Protein AF-A0A924P659-F1 (afdb_monomer)

Solvent-accessible surface area (backbone atoms only — not comparable to f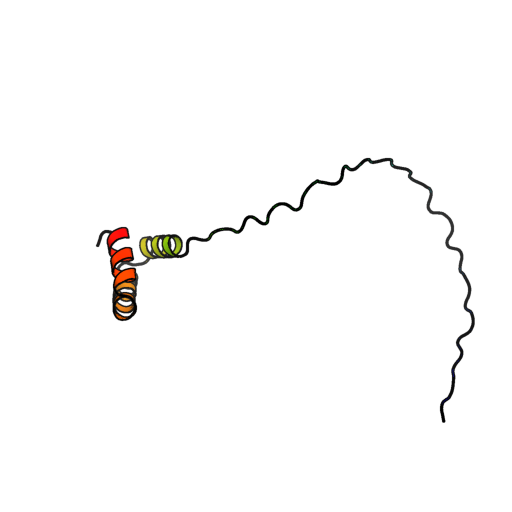ull-atom values): 5729 Å² total; per-residue (Å²): 137,88,82,87,81,85,82,78,88,82,76,92,75,86,78,82,83,81,83,86,79,83,74,88,68,88,70,72,76,84,77,72,84,74,76,78,75,74,78,80,76,58,65,63,61,54,51,48,54,52,49,69,75,41,55,70,70,58,42,50,54,48,42,56,57,39,34,76,77,39,51,64,63,33,49,53,53,32,57,78,70,76,103

Nearest PDB structures (foldseek):
  3hjl-assembly1_A  TM=8.584E-01  e=1.603E-01  Aquifex aeolicus
  1lkv-assembly1_X  TM=8.344E-01  e=3.474E-01  Thermotoga maritima
  8wo5-assembly1_C6  TM=8.382E-01  e=1.039E+00  Salmonella enterica subsp. enterica serovar Typhimurium str. LT2
  8umx-assembly1_B  TM=8.571E-01  e=1.261E+00  Salmonella enterica subsp. enterica serovar Typhimurium
  8umd-assembly1_B  TM=8.669E-01  e=1.856E+00  Salmonella enterica subsp. enterica serovar Typhimurium

Radius of gyration: 34.04 Å; Cα contacts (8 Å, |Δi|>4): 18; chains: 1; bounding box: 41×79×60 Å

Foldseek 3Di:
DDDDDDDDDDDDDDDDD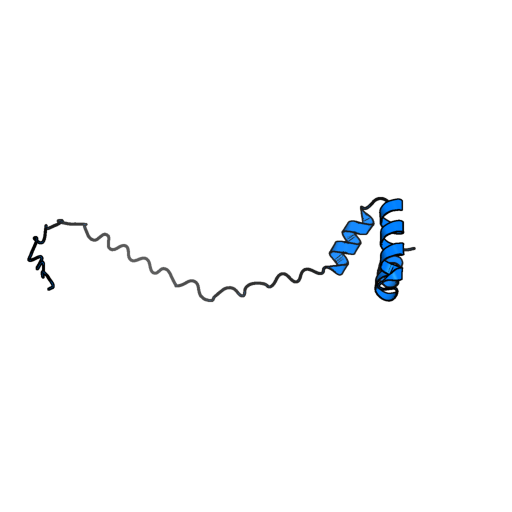DDDPPPPDPPDDPDDDDPPPPPPDPPLVVVLVVLLPDDPVVSVVVLVVCCVVPVPSSVVSCVSNVD

pLDDT: mean 74.33, std 18.47, range [42.03, 96.94]

Structure (mmCIF, N/CA/C/O backbone):
data_AF-A0A924P659-F1
#
_entry.id   AF-A0A924P659-F1
#
loop_
_atom_site.group_PDB
_atom_site.id
_atom_site.type_symbol
_atom_site.label_atom_id
_atom_site.label_alt_id
_atom_site.label_comp_id
_atom_site.label_asym_id
_atom_site.label_entity_id
_atom_site.label_seq_id
_atom_site.pdbx_PDB_ins_code
_atom_site.Cartn_x
_atom_site.Cartn_y
_atom_site.Cartn_z
_atom_site.occupancy
_atom_site.B_iso_or_equiv
_atom_site.auth_seq_id
_atom_site.auth_comp_id
_atom_site.auth_asym_id
_atom_site.auth_atom_id
_atom_site.pdbx_PDB_model_num
ATOM 1 N N . MET A 1 1 ? 2.649 51.824 51.752 1.00 48.00 1 MET A N 1
ATOM 2 C CA . MET A 1 1 ? 1.724 52.955 51.534 1.00 48.00 1 MET A CA 1
ATOM 3 C C . MET A 1 1 ? 1.628 53.228 50.044 1.00 48.00 1 MET A C 1
ATOM 5 O O . MET A 1 1 ? 2.654 53.441 49.411 1.00 48.00 1 MET A O 1
ATOM 9 N N . ASN A 1 2 ? 0.411 53.150 49.510 1.00 42.03 2 ASN A N 1
ATOM 10 C CA . ASN A 1 2 ? 0.071 53.337 48.102 1.00 42.03 2 ASN A CA 1
ATOM 11 C C . ASN A 1 2 ? 0.096 54.824 47.726 1.00 42.03 2 ASN A C 1
ATOM 13 O O . ASN A 1 2 ? -0.412 55.648 48.485 1.00 42.03 2 ASN A O 1
ATOM 17 N N . TYR A 1 3 ? 0.582 55.144 46.527 1.00 46.16 3 TYR A N 1
ATOM 18 C CA . TYR A 1 3 ? 0.308 56.423 45.875 1.00 46.16 3 TYR A CA 1
ATOM 19 C C . TYR A 1 3 ? -0.704 56.197 44.752 1.00 46.16 3 TYR A C 1
ATOM 21 O O . TYR A 1 3 ? -0.439 55.475 43.794 1.00 46.16 3 TYR A O 1
ATOM 29 N N . ASN A 1 4 ? -1.875 56.813 44.899 1.00 51.44 4 ASN A N 1
ATOM 30 C CA . ASN A 1 4 ? -2.859 56.969 43.836 1.00 51.44 4 ASN A CA 1
ATOM 31 C C . ASN A 1 4 ? -2.344 58.004 42.826 1.00 51.44 4 ASN A C 1
ATOM 33 O O . ASN A 1 4 ? -2.091 59.145 43.212 1.00 51.44 4 ASN A O 1
ATOM 37 N N . THR A 1 5 ? -2.297 57.665 41.537 1.00 59.72 5 THR A N 1
ATOM 38 C CA . THR A 1 5 ? -2.256 58.655 40.450 1.00 59.72 5 THR A CA 1
ATOM 39 C C . THR A 1 5 ? -3.536 58.576 39.631 1.00 59.72 5 THR A C 1
ATOM 41 O O . THR A 1 5 ? -3.703 57.803 38.694 1.00 59.72 5 THR A O 1
ATOM 44 N N . ARG A 1 6 ? -4.462 59.433 40.052 1.00 49.75 6 ARG A N 1
ATOM 45 C CA . ARG A 1 6 ? -5.592 59.954 39.293 1.00 49.75 6 ARG A CA 1
ATOM 46 C C . ARG A 1 6 ? -5.089 60.551 37.972 1.00 49.75 6 ARG A C 1
ATOM 48 O O . ARG A 1 6 ? -4.348 61.529 37.997 1.00 49.75 6 ARG A O 1
ATOM 55 N N . THR A 1 7 ? -5.531 60.017 36.839 1.00 61.19 7 THR A N 1
ATOM 56 C CA . THR A 1 7 ? -5.485 60.710 35.547 1.00 61.19 7 THR A CA 1
ATOM 57 C C . THR A 1 7 ? -6.887 61.196 35.202 1.00 61.19 7 THR A C 1
ATOM 59 O O . THR A 1 7 ? -7.777 60.436 34.830 1.00 61.19 7 THR A O 1
ATOM 62 N N . GLU A 1 8 ? -7.087 62.497 35.389 1.00 45.94 8 GLU A N 1
ATOM 63 C CA . GLU A 1 8 ? -8.224 63.238 34.859 1.00 45.94 8 GLU A CA 1
ATOM 64 C C . GLU A 1 8 ? -7.993 63.568 33.374 1.00 45.94 8 GLU A C 1
ATOM 66 O O . GLU A 1 8 ? -6.919 64.011 32.979 1.00 45.94 8 GLU A O 1
ATOM 71 N N . SER A 1 9 ? -9.054 63.382 32.588 1.00 51.41 9 SER A N 1
ATOM 72 C CA . SER A 1 9 ? -9.565 64.364 31.624 1.00 51.41 9 SER A CA 1
ATOM 73 C C . SER A 1 9 ? -8.608 64.885 30.542 1.00 51.41 9 SER A C 1
ATOM 75 O O . SER A 1 9 ? -7.929 65.893 30.704 1.00 51.41 9 SER A O 1
ATOM 77 N N . GLY A 1 10 ? -8.691 64.274 29.356 1.00 50.91 10 GLY A N 1
ATOM 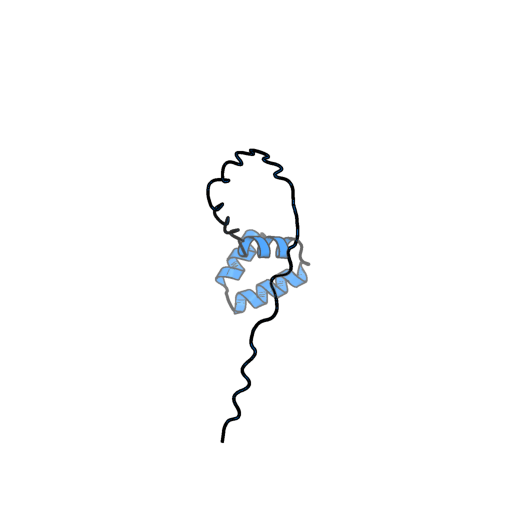78 C CA . GLY A 1 10 ? -7.995 64.718 28.147 1.00 50.91 10 GLY A CA 1
ATOM 79 C C . GLY A 1 10 ? -8.841 64.607 26.878 1.00 50.91 10 GLY A C 1
ATOM 80 O O . GLY A 1 10 ? -8.552 63.799 26.011 1.00 50.91 10 GLY A O 1
ATOM 81 N N . GLN A 1 11 ? -9.881 65.437 26.786 1.00 58.94 11 GLN A N 1
ATOM 82 C CA . GLN A 1 11 ? -10.288 66.139 25.558 1.00 58.94 11 GLN A CA 1
ATOM 83 C C . GLN A 1 11 ? -10.478 65.309 24.272 1.00 58.94 11 GLN A C 1
ATOM 85 O O . GLN A 1 11 ? -9.637 65.272 23.379 1.00 58.94 11 GLN A O 1
ATOM 90 N N . ASN A 1 12 ? -11.690 64.770 24.147 1.00 50.78 12 ASN A N 1
ATOM 91 C CA . ASN A 1 12 ? -12.628 64.980 23.036 1.00 50.78 12 ASN A CA 1
ATOM 92 C C . ASN A 1 12 ? -12.100 65.862 21.870 1.00 50.78 12 ASN A C 1
ATOM 94 O O . ASN A 1 12 ? -12.425 67.049 21.768 1.00 50.78 12 ASN A O 1
ATOM 98 N N . ARG A 1 13 ? -11.285 65.283 20.977 1.00 56.53 13 ARG A N 1
ATOM 99 C CA . ARG A 1 13 ? -10.927 65.887 19.688 1.00 56.53 13 ARG A CA 1
ATOM 100 C C . ARG A 1 13 ? -11.862 65.363 18.608 1.00 56.53 13 ARG A C 1
ATOM 102 O O . ARG A 1 13 ? -11.768 64.227 18.159 1.00 56.53 13 ARG A O 1
ATOM 109 N N . ARG A 1 14 ? -12.766 66.263 18.225 1.00 51.97 14 ARG A N 1
ATOM 110 C CA . ARG A 1 14 ? -13.623 66.239 17.040 1.00 51.97 14 ARG A CA 1
ATOM 111 C C . ARG A 1 14 ? -12.845 65.732 15.824 1.00 51.97 14 ARG A C 1
ATOM 113 O O . ARG A 1 14 ? -11.929 66.415 15.375 1.00 51.97 14 ARG A O 1
ATOM 120 N N . ASN A 1 15 ? -13.258 64.598 15.267 1.00 47.53 15 ASN A N 1
ATOM 121 C CA . ASN A 1 15 ? -12.949 64.263 1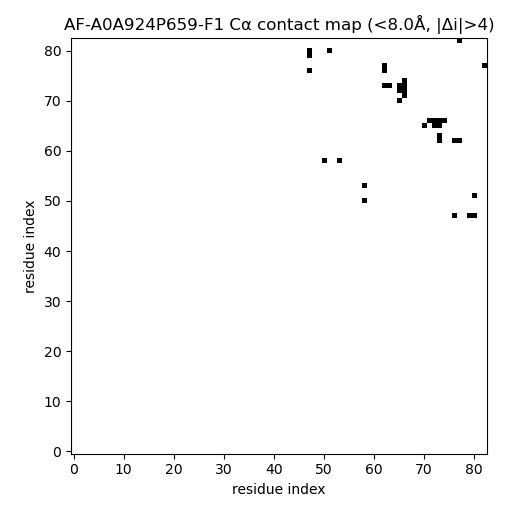3.883 1.00 47.53 15 ASN A CA 1
ATOM 122 C C . ASN A 1 15 ? -14.212 64.547 13.047 1.00 47.53 15 ASN A C 1
ATOM 124 O O . ASN A 1 15 ? -15.243 63.918 13.302 1.00 47.53 15 ASN A O 1
ATOM 128 N N . PRO A 1 16 ? -14.205 65.537 12.140 1.00 56.59 16 PRO A N 1
ATOM 129 C CA . PRO A 1 16 ? -15.374 65.871 11.341 1.00 56.59 16 PRO A CA 1
ATOM 130 C C . PRO A 1 16 ? -15.535 64.923 10.143 1.00 56.59 16 PRO A C 1
ATOM 132 O O . PRO A 1 16 ? -14.576 64.615 9.447 1.00 56.59 16 PRO A O 1
ATOM 135 N N . GLN A 1 17 ? -16.793 64.544 9.907 1.00 52.62 17 GLN A N 1
ATOM 136 C CA . GLN A 1 17 ? -17.391 64.201 8.611 1.00 52.62 17 GLN A CA 1
ATOM 137 C C . GLN A 1 17 ? -16.728 63.084 7.792 1.00 52.62 17 GLN A C 1
ATOM 139 O O . GLN A 1 17 ? -15.868 63.319 6.951 1.00 52.62 17 GLN A O 1
ATOM 144 N N . HIS A 1 18 ? -17.291 61.881 7.914 1.00 56.28 18 HIS A N 1
ATOM 145 C CA . HIS A 1 18 ? -17.393 60.976 6.772 1.00 56.28 18 HIS A CA 1
ATOM 146 C C . HIS A 1 18 ? -18.818 61.082 6.204 1.00 56.28 18 HIS A C 1
ATOM 148 O O . HIS A 1 18 ? -19.775 60.906 6.966 1.00 56.28 18 HIS A O 1
ATOM 154 N N . PRO A 1 19 ? -18.990 61.419 4.914 1.00 57.16 19 PRO A N 1
ATOM 155 C CA . PRO A 1 19 ? -20.299 61.468 4.290 1.00 57.16 19 PRO A CA 1
ATOM 156 C C . PRO A 1 19 ? -20.898 60.064 4.183 1.00 57.16 19 PRO A C 1
ATOM 158 O O . PRO A 1 19 ? -20.233 59.075 3.879 1.00 57.16 19 PRO A O 1
ATOM 161 N N . SER A 1 20 ? -22.192 60.029 4.460 1.00 59.50 20 SER A N 1
ATOM 162 C CA . SER A 1 20 ? -23.128 58.937 4.261 1.00 59.50 20 SER A CA 1
ATOM 163 C C . SER A 1 20 ? -23.184 58.505 2.794 1.00 59.50 20 SER A C 1
ATOM 165 O O . SER A 1 20 ? -23.960 59.060 2.019 1.00 59.50 20 SER A O 1
ATOM 167 N N . ASP A 1 21 ? -22.416 57.479 2.434 1.00 59.19 21 ASP A N 1
ATOM 168 C CA . ASP A 1 21 ? -22.686 56.673 1.244 1.00 59.19 21 ASP A CA 1
ATOM 169 C C . ASP A 1 21 ? -23.601 55.512 1.643 1.00 59.19 21 ASP A C 1
ATOM 171 O O . ASP A 1 21 ? -23.199 54.410 2.021 1.00 59.19 21 ASP A O 1
ATOM 175 N N . GLN A 1 22 ? -24.889 55.834 1.638 1.00 58.31 22 GLN A N 1
ATOM 176 C CA . GLN A 1 22 ? -25.996 54.915 1.815 1.00 58.31 22 GLN A CA 1
ATOM 177 C C . GLN A 1 22 ? -26.110 54.036 0.558 1.00 58.31 22 GLN A C 1
ATOM 179 O O . GLN A 1 22 ? -27.008 54.209 -0.261 1.00 58.31 22 GLN A O 1
ATOM 184 N N . ARG A 1 23 ? -25.196 53.072 0.387 1.00 52.53 23 ARG A N 1
ATOM 185 C CA . ARG A 1 23 ? -25.390 51.973 -0.566 1.00 52.53 23 ARG A CA 1
ATOM 186 C C . ARG A 1 23 ? -26.162 50.854 0.109 1.00 52.53 23 ARG A C 1
ATOM 188 O O . ARG A 1 23 ? -25.614 49.960 0.745 1.00 52.53 23 ARG A O 1
ATOM 195 N N . ASN A 1 24 ? -27.472 50.959 -0.062 1.00 58.62 24 ASN A N 1
ATOM 196 C CA . ASN A 1 24 ? -28.437 49.886 0.081 1.00 58.62 24 ASN A CA 1
ATOM 197 C C . ASN A 1 24 ? -27.996 48.689 -0.781 1.00 58.62 24 ASN A C 1
ATOM 199 O O . ASN A 1 24 ? -28.201 48.662 -1.993 1.00 58.62 24 ASN A O 1
ATOM 203 N N . GLY A 1 25 ? -27.323 47.734 -0.150 1.00 52.28 25 GLY A N 1
ATOM 204 C CA . GLY A 1 25 ? -26.989 46.440 -0.712 1.00 52.28 25 GLY A CA 1
ATOM 205 C C . GLY A 1 25 ? -27.570 45.389 0.209 1.00 52.28 25 GLY A C 1
ATOM 206 O O . GLY A 1 25 ? -26.940 45.002 1.187 1.00 52.28 25 GLY A O 1
ATOM 207 N N . ASN A 1 26 ? -28.786 44.959 -0.101 1.00 57.38 26 ASN A N 1
ATOM 208 C CA . ASN A 1 26 ? -29.396 43.748 0.421 1.00 57.38 26 ASN A CA 1
ATOM 209 C C . ASN A 1 26 ? -28.524 42.539 0.021 1.00 57.38 26 ASN A C 1
ATOM 211 O O . ASN A 1 26 ? -28.822 41.842 -0.947 1.00 57.38 26 ASN A O 1
ATOM 215 N N . LEU A 1 27 ? -27.400 42.325 0.711 1.00 58.44 27 LEU A N 1
ATOM 216 C CA . LEU A 1 27 ? -26.656 41.075 0.643 1.00 58.44 27 LEU A CA 1
ATOM 217 C C . LEU A 1 27 ? -27.364 40.101 1.572 1.00 58.44 27 LEU A C 1
ATOM 219 O O . LEU A 1 27 ? -27.090 40.030 2.768 1.00 58.44 27 LEU A O 1
ATOM 223 N N . SER A 1 28 ? -28.316 39.391 0.973 1.00 56.25 28 SER A N 1
ATOM 224 C CA . SER A 1 28 ? -28.837 38.119 1.453 1.00 56.25 28 SER A CA 1
ATOM 225 C C . SER A 1 28 ? -27.714 37.348 2.140 1.00 56.25 28 SER A C 1
ATOM 227 O O . SER A 1 28 ? -26.709 37.022 1.506 1.00 56.25 28 SER A O 1
ATOM 229 N N . ALA A 1 29 ? -27.872 37.111 3.441 1.00 64.00 29 ALA A N 1
ATOM 230 C CA . ALA A 1 29 ? -26.987 36.245 4.195 1.00 64.00 29 ALA A CA 1
ATOM 231 C C . ALA A 1 29 ? -26.827 34.930 3.411 1.00 64.00 29 ALA A C 1
ATOM 233 O O . ALA A 1 29 ? -27.850 34.299 3.113 1.00 64.00 29 ALA A O 1
ATOM 234 N N . PRO A 1 30 ? -25.604 34.511 3.029 1.00 60.06 30 PRO A N 1
ATOM 235 C CA . PRO A 1 30 ? -25.428 33.170 2.514 1.00 60.06 30 PRO A CA 1
ATOM 236 C C . PRO A 1 30 ? -25.871 32.220 3.621 1.00 60.06 30 PRO A C 1
ATOM 238 O O . PRO A 1 30 ? -25.350 32.207 4.736 1.00 60.06 30 PRO A O 1
ATOM 241 N N . SER A 1 31 ? -26.955 31.528 3.306 1.00 58.91 31 SER A N 1
ATOM 242 C CA . SER A 1 31 ? -27.574 30.533 4.150 1.00 58.91 31 SER A CA 1
ATOM 243 C C . SER A 1 31 ? -26.606 29.371 4.351 1.00 58.91 31 SER A C 1
ATOM 245 O O . SER A 1 31 ? -25.948 28.948 3.407 1.00 58.91 31 SER A O 1
ATOM 247 N N . ALA A 1 32 ? -26.638 28.849 5.574 1.00 63.38 32 ALA A N 1
ATOM 248 C CA . ALA A 1 32 ? -26.088 27.583 6.039 1.00 63.38 32 ALA A CA 1
ATOM 249 C C . ALA A 1 32 ? -24.551 27.483 6.174 1.00 63.38 32 ALA A C 1
ATOM 251 O O . ALA A 1 32 ? -23.814 27.785 5.236 1.00 63.38 32 ALA A O 1
ATOM 252 N N . PRO A 1 33 ? -24.045 27.001 7.329 1.00 60.03 33 PRO A N 1
ATOM 253 C CA . PRO A 1 33 ? -22.697 26.462 7.389 1.00 60.03 33 PRO A CA 1
ATOM 254 C C . PRO A 1 33 ? -22.655 25.265 6.437 1.00 60.03 33 PRO A C 1
ATOM 256 O O . PRO A 1 33 ? -23.344 24.271 6.662 1.00 60.03 33 PRO A O 1
ATOM 259 N N . SER A 1 34 ? -21.904 25.395 5.344 1.00 55.59 34 SER A N 1
ATOM 260 C CA . SER A 1 34 ? -21.557 24.269 4.485 1.00 55.59 34 SER A CA 1
ATOM 261 C C . SER A 1 34 ? -21.022 23.159 5.375 1.00 55.59 34 SER A C 1
ATOM 263 O O . SER A 1 34 ? -20.019 23.358 6.060 1.00 55.59 34 SER A O 1
ATOM 265 N N . GLU A 1 35 ? -21.725 22.028 5.396 1.00 61.97 35 GLU A N 1
ATOM 266 C CA . GLU A 1 35 ? -21.264 20.796 6.018 1.00 61.97 35 GLU A CA 1
ATOM 267 C C . GLU A 1 35 ? -19.809 20.582 5.603 1.00 61.97 35 GLU A C 1
ATOM 269 O O . GLU A 1 35 ? -19.500 20.467 4.414 1.00 61.97 35 GLU A O 1
ATOM 274 N N . GLU A 1 36 ? -18.904 20.606 6.581 1.00 57.03 36 GLU A N 1
ATOM 275 C CA . GLU A 1 36 ? -17.517 20.216 6.396 1.00 57.03 36 GLU A CA 1
ATOM 276 C C . GLU A 1 36 ? -17.537 18.780 5.878 1.00 57.03 36 GLU A C 1
ATOM 278 O O . GLU A 1 36 ? -17.712 17.824 6.638 1.00 57.03 36 GLU A O 1
ATOM 283 N N . ALA A 1 37 ? -17.445 18.635 4.554 1.00 60.78 37 ALA A N 1
ATOM 284 C CA . ALA A 1 37 ? -17.363 17.356 3.885 1.00 60.78 37 ALA A CA 1
ATOM 285 C C . ALA A 1 37 ? -16.137 16.648 4.453 1.00 60.78 37 ALA A C 1
ATOM 287 O O . ALA A 1 37 ? -15.000 16.935 4.081 1.00 60.78 37 ALA A O 1
ATOM 288 N N . THR A 1 38 ? -16.372 15.766 5.422 1.00 62.03 38 THR A N 1
ATOM 289 C CA . THR A 1 38 ? -15.335 14.938 6.017 1.00 62.03 38 THR A CA 1
ATOM 290 C C . THR A 1 38 ? -14.805 14.083 4.882 1.00 62.03 38 THR A C 1
ATOM 292 O O . THR A 1 38 ? -15.474 13.145 4.444 1.00 62.03 38 THR A O 1
ATOM 295 N N . ILE A 1 39 ? -13.646 14.457 4.343 1.00 65.38 39 ILE A N 1
ATOM 296 C CA . ILE A 1 39 ? -12.980 13.701 3.291 1.00 65.38 39 ILE A CA 1
ATOM 297 C C . ILE A 1 39 ? -12.672 12.338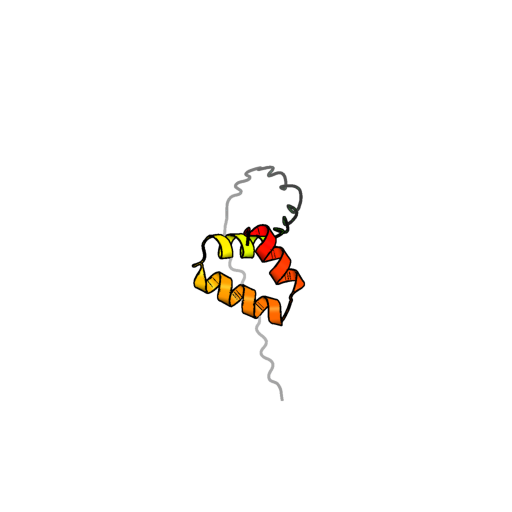 3.907 1.00 65.38 39 ILE A C 1
ATOM 299 O O . ILE A 1 39 ? -11.764 12.204 4.726 1.00 65.38 39 ILE A O 1
ATOM 303 N N . LYS A 1 40 ? -13.483 11.332 3.574 1.00 65.25 40 LYS A N 1
ATOM 304 C CA . LYS A 1 40 ? -13.225 9.946 3.955 1.00 65.25 40 LYS A CA 1
ATOM 305 C C . LYS A 1 40 ? -12.030 9.48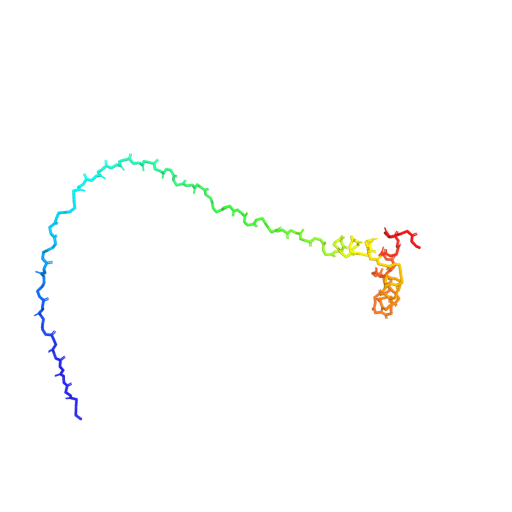9 3.132 1.00 65.25 40 LYS A C 1
ATOM 307 O O . LYS A 1 40 ? -12.182 9.107 1.978 1.00 65.25 40 LYS A O 1
ATOM 312 N N . VAL A 1 41 ? -10.839 9.613 3.708 1.00 71.69 41 VAL A N 1
ATOM 313 C CA . VAL A 1 41 ? -9.626 9.055 3.116 1.00 71.69 41 VAL A CA 1
ATOM 314 C C . VAL A 1 41 ? -9.641 7.560 3.396 1.00 71.69 41 VAL A C 1
ATOM 316 O O . VAL A 1 41 ? -9.551 7.145 4.552 1.00 71.69 41 VAL A O 1
ATOM 319 N N . ASP A 1 42 ? -9.774 6.759 2.343 1.00 84.56 42 ASP A N 1
ATOM 320 C CA . ASP A 1 42 ? -9.573 5.320 2.443 1.00 84.56 42 ASP A CA 1
ATOM 321 C C . ASP A 1 42 ? -8.066 5.033 2.465 1.00 84.56 42 ASP A C 1
ATOM 323 O O . ASP A 1 42 ? -7.373 5.049 1.444 1.00 84.56 42 ASP A O 1
ATOM 327 N N . GLY A 1 43 ? -7.533 4.847 3.673 1.00 85.19 43 GLY A N 1
ATOM 328 C CA . GLY A 1 43 ? -6.110 4.583 3.867 1.00 85.19 43 GLY A CA 1
ATOM 329 C C . GLY A 1 43 ? -5.662 3.244 3.280 1.00 85.19 43 GLY A C 1
ATOM 330 O O . GLY A 1 43 ? -4.479 3.083 2.987 1.00 85.19 43 GLY A O 1
ATOM 331 N N . PHE A 1 44 ? -6.577 2.291 3.088 1.00 89.00 44 PHE A N 1
ATOM 332 C CA . PHE A 1 44 ? -6.244 0.995 2.510 1.00 89.00 44 PHE A CA 1
ATOM 333 C C . PHE A 1 44 ? -6.017 1.120 1.003 1.00 89.00 44 PHE A C 1
ATOM 335 O O . PHE A 1 44 ? -4.962 0.710 0.516 1.00 89.00 44 PHE A O 1
ATOM 342 N N . ASP A 1 45 ? -6.938 1.773 0.292 1.00 88.69 45 ASP A N 1
ATOM 343 C CA . ASP A 1 45 ? -6.792 2.057 -1.140 1.00 88.69 45 ASP A CA 1
ATOM 344 C C . ASP A 1 45 ? -5.536 2.886 -1.431 1.00 88.69 45 ASP A C 1
ATOM 346 O O . ASP A 1 45 ? -4.770 2.579 -2.345 1.00 88.69 45 ASP A O 1
ATOM 350 N N . GLN A 1 46 ? -5.243 3.886 -0.594 1.00 89.62 46 GLN A N 1
ATOM 351 C CA . GLN A 1 46 ? -4.038 4.697 -0.760 1.00 89.62 46 GLN A CA 1
ATOM 352 C C . GLN A 1 46 ? -2.749 3.868 -0.623 1.00 89.62 46 GLN A C 1
ATOM 354 O O . GLN A 1 46 ? -1.791 4.056 -1.380 1.00 89.62 46 GLN A O 1
ATOM 359 N N . VAL A 1 47 ? -2.707 2.934 0.330 1.00 90.38 47 VAL A N 1
ATOM 360 C CA . VAL A 1 47 ? -1.564 2.026 0.494 1.00 90.38 47 VAL A CA 1
ATOM 361 C C . VAL A 1 47 ? -1.477 1.046 -0.675 1.00 90.38 47 VAL A C 1
ATOM 363 O O . VAL A 1 47 ? -0.371 0.772 -1.144 1.00 90.38 47 VAL A O 1
ATOM 366 N N . LEU A 1 48 ? -2.607 0.552 -1.185 1.00 91.12 48 LEU A N 1
ATOM 367 C CA . LEU A 1 48 ? -2.639 -0.293 -2.379 1.00 91.12 48 LEU A CA 1
ATOM 368 C C . LEU A 1 48 ? -2.078 0.427 -3.605 1.00 91.12 48 LEU A C 1
ATOM 370 O O . LEU A 1 48 ? -1.212 -0.125 -4.284 1.00 91.12 48 LEU A O 1
ATOM 374 N N . GLU A 1 49 ? -2.513 1.658 -3.868 1.00 91.44 49 GLU A N 1
ATOM 375 C CA . GLU A 1 49 ? -1.989 2.483 -4.960 1.00 91.44 49 GLU A CA 1
ATOM 376 C C . GLU A 1 49 ? -0.479 2.690 -4.826 1.00 91.44 49 GLU A C 1
ATOM 378 O O . GLU A 1 49 ? 0.276 2.469 -5.777 1.00 91.44 49 GLU A O 1
ATOM 383 N N . MET A 1 50 ? -0.014 3.017 -3.616 1.00 90.88 50 MET A N 1
ATOM 384 C CA . MET A 1 50 ? 1.410 3.177 -3.339 1.00 90.88 50 MET A CA 1
ATOM 385 C C . MET A 1 50 ? 2.189 1.874 -3.583 1.00 90.88 50 MET A C 1
ATOM 387 O O . MET A 1 50 ? 3.285 1.903 -4.143 1.00 90.88 50 MET A O 1
ATOM 391 N N . LEU A 1 51 ? 1.634 0.716 -3.215 1.00 92.12 51 LEU A N 1
ATOM 392 C CA . LEU A 1 51 ? 2.274 -0.584 -3.434 1.00 92.12 51 LEU A CA 1
ATOM 393 C C . LEU A 1 51 ? 2.267 -1.025 -4.900 1.00 92.12 51 LEU A C 1
ATOM 395 O O . LEU A 1 51 ? 3.172 -1.757 -5.307 1.00 92.12 51 LEU A O 1
ATOM 399 N N . ARG A 1 52 ? 1.288 -0.582 -5.698 1.00 91.06 52 ARG A N 1
ATOM 400 C CA . ARG A 1 52 ? 1.238 -0.841 -7.146 1.00 91.06 52 ARG A CA 1
ATOM 401 C C . ARG A 1 52 ? 2.373 -0.138 -7.887 1.00 91.06 52 ARG A C 1
ATOM 403 O O . ARG A 1 52 ? 2.972 -0.752 -8.767 1.00 91.06 52 ARG A O 1
ATOM 410 N N . ILE A 1 53 ? 2.687 1.105 -7.512 1.00 93.38 53 ILE A N 1
ATOM 411 C CA . ILE A 1 53 ? 3.784 1.883 -8.116 1.00 93.38 53 ILE A CA 1
ATOM 412 C C . ILE A 1 53 ? 5.158 1.563 -7.513 1.00 93.38 53 ILE A C 1
ATOM 414 O O . ILE A 1 53 ? 6.183 1.865 -8.122 1.00 93.38 53 ILE A O 1
ATOM 418 N N . ALA A 1 54 ? 5.194 0.974 -6.316 1.00 91.44 54 ALA A N 1
ATOM 419 C CA . ALA A 1 54 ? 6.437 0.650 -5.635 1.00 91.44 5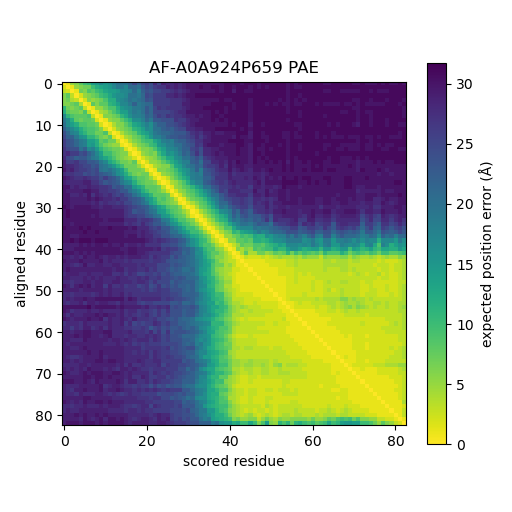4 ALA A CA 1
ATOM 420 C C . ALA A 1 54 ? 7.222 -0.474 -6.328 1.00 91.44 54 ALA A C 1
ATOM 422 O O . ALA A 1 54 ? 6.663 -1.403 -6.928 1.00 91.44 54 ALA A O 1
ATOM 423 N N . ASP A 1 55 ? 8.545 -0.418 -6.150 1.00 93.88 55 ASP A N 1
ATOM 424 C CA . ASP A 1 55 ? 9.472 -1.444 -6.616 1.00 93.88 55 ASP A CA 1
ATOM 425 C C . ASP A 1 55 ? 9.056 -2.851 -6.122 1.00 93.88 55 ASP A C 1
ATOM 427 O O . ASP A 1 55 ? 8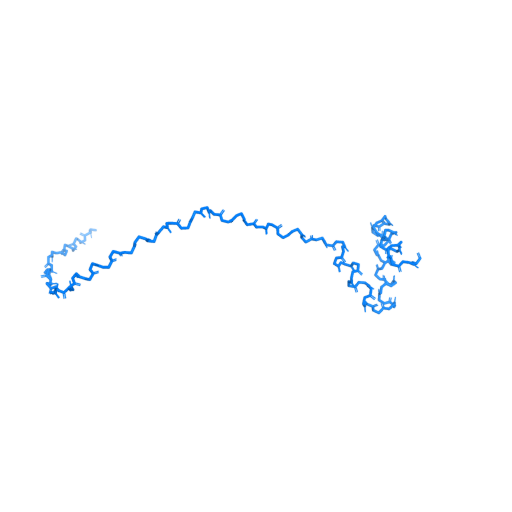.661 -3.008 -4.955 1.00 93.88 55 ASP A O 1
ATOM 431 N N . PRO A 1 56 ? 9.135 -3.890 -6.978 1.00 90.81 56 PRO A N 1
ATOM 432 C CA . PRO A 1 56 ? 8.733 -5.246 -6.614 1.00 90.81 56 PRO A CA 1
ATOM 433 C C . PRO A 1 56 ? 9.455 -5.805 -5.381 1.00 90.81 56 PRO A C 1
ATOM 435 O O . PRO A 1 56 ? 8.813 -6.449 -4.550 1.00 90.81 56 PRO A O 1
ATOM 438 N N . GLN A 1 57 ? 10.756 -5.540 -5.212 1.00 93.00 57 GLN A N 1
ATOM 439 C CA . GLN A 1 57 ? 11.520 -6.038 -4.064 1.00 93.00 57 GLN A CA 1
ATOM 440 C C . GLN A 1 57 ? 11.095 -5.339 -2.774 1.00 93.00 57 GLN A C 1
ATOM 442 O O . GLN A 1 57 ? 10.949 -5.981 -1.729 1.00 93.00 57 GLN A O 1
ATOM 447 N N . PHE A 1 58 ? 10.861 -4.025 -2.841 1.00 92.19 58 PHE A N 1
ATOM 448 C CA . PHE A 1 58 ? 10.390 -3.262 -1.689 1.00 92.19 58 PHE A CA 1
ATOM 449 C C . PHE A 1 58 ? 9.022 -3.760 -1.219 1.00 92.19 58 PHE A C 1
ATOM 451 O O . PHE A 1 58 ? 8.856 -4.069 -0.036 1.00 92.19 58 PHE A O 1
ATOM 458 N N . ARG A 1 59 ? 8.073 -3.908 -2.147 1.00 92.88 59 ARG A N 1
ATOM 459 C CA . ARG A 1 59 ? 6.725 -4.418 -1.871 1.00 92.88 59 ARG A CA 1
ATOM 460 C C . ARG A 1 59 ? 6.757 -5.796 -1.218 1.00 92.88 59 ARG A C 1
ATOM 462 O O . ARG A 1 59 ? 6.096 -5.988 -0.200 1.00 92.88 59 ARG A O 1
ATOM 469 N N . ASP A 1 60 ? 7.550 -6.726 -1.744 1.00 92.50 60 ASP A N 1
ATOM 470 C CA . ASP A 1 60 ? 7.650 -8.071 -1.173 1.00 92.50 60 ASP A CA 1
ATOM 471 C C . ASP A 1 60 ? 8.233 -8.039 0.250 1.00 92.50 60 ASP A C 1
ATOM 473 O O . ASP A 1 60 ? 7.682 -8.630 1.185 1.00 92.50 60 ASP A O 1
ATOM 477 N N . SER A 1 61 ? 9.290 -7.244 0.455 1.00 94.69 61 SER A N 1
ATOM 478 C CA . SER A 1 61 ? 9.911 -7.071 1.770 1.00 94.69 61 SER A CA 1
ATOM 479 C C . SER A 1 61 ? 8.951 -6.458 2.797 1.00 94.69 61 SER A C 1
ATOM 481 O O . SER A 1 61 ? 8.928 -6.889 3.956 1.00 94.69 61 SER A O 1
ATOM 483 N N . LEU A 1 62 ? 8.128 -5.493 2.373 1.00 93.81 62 LEU A N 1
ATOM 484 C CA . LEU A 1 62 ? 7.128 -4.848 3.212 1.00 93.81 62 LEU A CA 1
ATOM 485 C C . LEU A 1 62 ? 6.011 -5.827 3.562 1.00 93.81 62 LEU A C 1
ATOM 487 O O . LEU A 1 62 ? 5.721 -5.999 4.743 1.00 93.81 62 LEU A O 1
ATOM 491 N N . LEU A 1 63 ? 5.432 -6.511 2.571 1.00 93.94 63 LEU A N 1
ATOM 492 C CA . LEU A 1 63 ? 4.363 -7.492 2.782 1.00 93.94 63 LEU A CA 1
ATOM 493 C C . LEU A 1 63 ? 4.827 -8.654 3.660 1.00 93.94 63 LEU A C 1
ATOM 495 O O . LEU A 1 63 ? 4.065 -9.143 4.490 1.00 93.94 63 LEU A O 1
ATOM 499 N N . ARG A 1 64 ? 6.090 -9.075 3.535 1.00 95.12 64 ARG A N 1
ATOM 500 C CA . ARG A 1 64 ? 6.670 -10.111 4.394 1.00 95.12 64 ARG A CA 1
ATOM 501 C C . ARG A 1 64 ? 6.769 -9.659 5.849 1.00 95.12 64 ARG A C 1
ATOM 503 O O . ARG A 1 64 ? 6.411 -10.426 6.738 1.00 95.12 64 ARG A O 1
ATOM 510 N N . ARG A 1 65 ? 7.241 -8.434 6.101 1.00 95.94 65 ARG A N 1
ATOM 511 C CA . ARG A 1 65 ? 7.294 -7.864 7.461 1.00 95.94 65 ARG A CA 1
ATOM 512 C C . ARG A 1 65 ? 5.896 -7.621 8.017 1.00 95.94 65 ARG A C 1
ATOM 514 O O . ARG A 1 65 ? 5.647 -7.923 9.179 1.00 95.94 65 ARG A O 1
ATOM 521 N N . LEU A 1 66 ? 4.984 -7.122 7.186 1.00 94.62 66 LEU A N 1
ATOM 522 C CA . LEU A 1 66 ? 3.598 -6.894 7.564 1.00 94.62 66 LEU A CA 1
ATOM 523 C C . LEU A 1 66 ? 2.927 -8.207 7.951 1.00 94.62 66 LEU A C 1
ATOM 525 O O . LEU A 1 66 ? 2.352 -8.271 9.023 1.00 94.62 66 LEU A O 1
ATOM 529 N N . GLY A 1 67 ? 3.105 -9.276 7.173 1.00 96.12 67 GLY A N 1
ATOM 530 C CA . GLY A 1 67 ? 2.516 -10.583 7.467 1.00 96.12 67 GLY A CA 1
ATOM 531 C C . GLY A 1 67 ? 2.998 -11.227 8.771 1.00 96.12 67 GLY A C 1
ATOM 532 O O . GLY A 1 67 ? 2.299 -12.071 9.319 1.00 96.12 67 GLY A O 1
ATOM 533 N N . GLN A 1 68 ? 4.159 -10.825 9.301 1.00 96.94 68 GLN A N 1
ATOM 534 C CA . GLN A 1 68 ? 4.610 -11.258 10.632 1.00 96.94 68 GLN A CA 1
ATOM 535 C C . GLN A 1 68 ? 3.838 -10.577 11.767 1.00 96.94 68 GLN A C 1
ATOM 537 O O . GLN A 1 68 ? 3.757 -11.125 12.862 1.00 96.94 68 GLN A O 1
ATOM 542 N N . ARG A 1 69 ? 3.309 -9.375 11.520 1.00 96.31 69 ARG A N 1
ATOM 543 C CA . ARG A 1 69 ? 2.596 -8.562 12.511 1.00 96.31 69 ARG A CA 1
ATOM 544 C C . ARG A 1 69 ? 1.082 -8.656 12.352 1.00 96.31 69 ARG A C 1
ATOM 546 O O . ARG A 1 69 ? 0.378 -8.740 13.350 1.00 96.31 69 ARG A O 1
ATOM 553 N N . ASP A 1 70 ? 0.616 -8.638 11.112 1.00 96.00 70 ASP A N 1
ATOM 554 C CA . ASP A 1 70 ? -0.778 -8.740 10.708 1.00 96.00 70 ASP A CA 1
ATOM 555 C C . ASP A 1 70 ? -0.887 -9.628 9.451 1.00 96.00 70 ASP A C 1
ATOM 557 O O . ASP A 1 70 ? -0.722 -9.160 8.314 1.00 96.00 70 ASP A O 1
ATOM 561 N N . PRO A 1 71 ? -1.100 -10.942 9.642 1.00 94.88 71 PRO A N 1
ATOM 562 C CA . PRO A 1 71 ? -1.170 -11.887 8.537 1.00 94.88 71 PRO A CA 1
ATOM 563 C C . PRO A 1 71 ? -2.429 -11.706 7.686 1.00 94.88 71 PRO A C 1
ATOM 565 O O . PRO A 1 71 ? -2.395 -12.024 6.497 1.00 94.88 71 PRO A O 1
ATOM 568 N N . GLU A 1 72 ? -3.525 -11.202 8.257 1.00 95.56 72 GLU A N 1
ATOM 569 C CA . GLU A 1 72 ? -4.785 -11.021 7.536 1.00 95.56 72 GLU A CA 1
ATOM 570 C C . GLU A 1 72 ? -4.685 -9.832 6.582 1.00 95.56 72 GLU A C 1
ATOM 572 O O . GLU A 1 72 ? -4.931 -9.981 5.383 1.00 95.56 72 GLU A O 1
ATOM 577 N N . LEU A 1 73 ? -4.200 -8.687 7.074 1.00 92.38 73 LEU A N 1
ATOM 578 C CA . LEU A 1 73 ? -3.997 -7.501 6.247 1.00 92.38 73 LEU A CA 1
ATOM 579 C C . LEU A 1 73 ? -3.005 -7.765 5.108 1.00 92.38 73 LEU A C 1
ATOM 581 O O . LEU A 1 73 ? -3.252 -7.388 3.963 1.00 92.38 73 LEU A O 1
ATOM 585 N N . ALA A 1 74 ? -1.900 -8.461 5.392 1.00 94.62 74 ALA A N 1
ATOM 586 C CA . ALA A 1 74 ? -0.935 -8.839 4.363 1.00 94.62 74 ALA A CA 1
ATOM 587 C C . ALA A 1 74 ? -1.543 -9.768 3.300 1.00 94.62 74 ALA A C 1
ATOM 589 O O . ALA A 1 74 ? -1.208 -9.651 2.119 1.00 94.62 74 ALA A O 1
ATOM 590 N N . ARG A 1 75 ? -2.440 -10.681 3.697 1.00 94.38 75 ARG A N 1
ATOM 591 C CA . ARG A 1 75 ? -3.137 -11.574 2.763 1.00 94.38 75 ARG A CA 1
ATOM 592 C C . ARG A 1 75 ? -4.112 -10.805 1.876 1.00 94.38 75 ARG A C 1
ATOM 594 O O . ARG A 1 75 ? -4.126 -11.046 0.673 1.00 94.38 75 ARG A O 1
ATOM 601 N N . ASN A 1 76 ? -4.855 -9.859 2.447 1.00 93.81 76 ASN A N 1
ATOM 602 C CA . ASN A 1 76 ? -5.780 -9.005 1.700 1.00 93.81 76 ASN A CA 1
ATOM 603 C C . ASN A 1 76 ? -5.029 -8.140 0.679 1.00 93.81 76 ASN A C 1
ATOM 605 O O . ASN A 1 76 ? -5.386 -8.125 -0.493 1.00 93.81 76 ASN A O 1
ATOM 609 N N . LEU A 1 77 ? -3.919 -7.512 1.083 1.00 92.12 77 LEU A N 1
ATOM 610 C CA . LEU A 1 7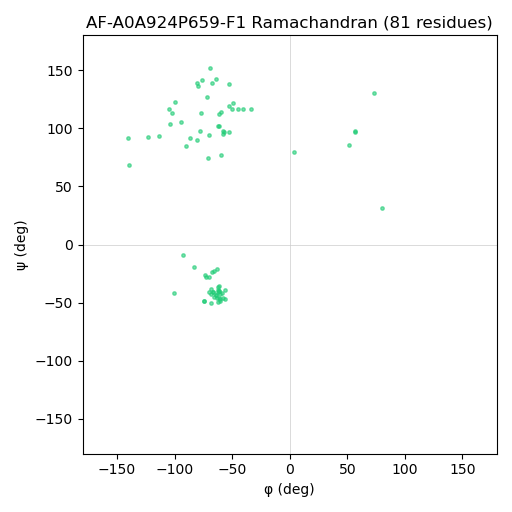7 ? -3.080 -6.736 0.165 1.00 92.12 77 LEU A CA 1
ATOM 611 C C . LEU A 1 77 ? -2.488 -7.597 -0.960 1.00 92.12 77 LEU A C 1
ATOM 613 O O . LEU A 1 77 ? -2.434 -7.152 -2.101 1.00 92.12 77 LEU A O 1
ATOM 617 N N . ARG A 1 78 ? -2.049 -8.830 -0.670 1.00 92.06 78 ARG A N 1
ATOM 618 C CA . ARG A 1 78 ? -1.543 -9.749 -1.706 1.00 92.06 78 ARG A CA 1
ATOM 619 C C . ARG A 1 78 ? -2.618 -10.136 -2.716 1.00 92.06 78 ARG A C 1
ATOM 621 O O . ARG A 1 78 ? -2.335 -10.107 -3.910 1.00 92.06 78 ARG A O 1
ATOM 628 N N . ALA A 1 79 ? -3.829 -10.433 -2.245 1.00 93.56 79 ALA A N 1
ATOM 629 C CA . ALA A 1 79 ? -4.957 -10.767 -3.109 1.00 93.56 79 ALA A CA 1
ATOM 630 C C . ALA A 1 79 ? -5.295 -9.612 -4.067 1.00 93.56 79 ALA A C 1
ATOM 632 O O . ALA A 1 79 ? -5.387 -9.825 -5.273 1.00 93.56 79 ALA A O 1
ATOM 633 N N . GLU A 1 80 ? -5.369 -8.382 -3.551 1.00 92.44 80 GLU A N 1
ATOM 634 C CA . GLU A 1 80 ? -5.651 -7.171 -4.341 1.00 92.44 80 GLU A CA 1
ATOM 635 C C . GLU A 1 80 ? -4.527 -6.796 -5.325 1.00 92.44 80 GLU A C 1
ATOM 637 O O . GLU A 1 80 ? -4.751 -6.100 -6.319 1.00 92.44 80 GLU A O 1
ATOM 642 N N . LEU A 1 81 ? -3.298 -7.244 -5.056 1.00 88.00 81 LEU A N 1
ATOM 643 C CA . LEU A 1 81 ? -2.135 -7.030 -5.917 1.00 88.00 81 LEU A CA 1
ATOM 644 C C . LEU A 1 81 ? -1.895 -8.173 -6.924 1.00 88.00 81 LEU A C 1
ATOM 646 O O . LEU A 1 81 ? -1.057 -8.006 -7.810 1.00 88.00 81 LEU A O 1
ATOM 650 N N . GLY A 1 82 ? -2.617 -9.295 -6.814 1.00 84.56 82 GLY A N 1
ATOM 651 C CA . GLY A 1 82 ? -2.541 -10.432 -7.739 1.00 84.56 82 GLY A CA 1
ATOM 652 C C . GLY A 1 82 ? -1.355 -11.384 -7.526 1.00 84.56 82 GLY A C 1
ATOM 653 O O . GLY A 1 82 ? -0.856 -11.936 -8.507 1.00 84.56 82 GLY A O 1
ATOM 654 N N . PHE A 1 83 ? -0.895 -11.555 -6.280 1.00 70.12 83 PHE A N 1
ATOM 655 C CA . PHE A 1 83 ? 0.204 -12.462 -5.901 1.00 70.12 83 PHE A CA 1
ATOM 656 C C . PHE A 1 83 ? -0.266 -13.747 -5.214 1.00 70.12 83 PHE A C 1
ATOM 658 O O . PHE A 1 83 ? -1.275 -13.694 -4.474 1.00 70.12 83 PHE A O 1
#

Mean predicted aligned error: 18.33 Å

Secondary structure (DSSP, 8-state):
-------------------------------S----------HHHHHHHHHHHS-HHHHHHHHHHHHHH-HHHHHHHHHHHT-

Sequence (83 aa):
MNYNTRTESGQNRRNPQHPSDQRNGNLSAPSAPSEEATIKVDGFDQVLEMLRIADPQFRDSLLRRLGQRDPELARNLRAELGF